Protein AF-A0A4D6M9R8-F1 (afdb_monomer_lite)

pLDDT: mean 77.98, std 18.47, range [26.81, 93.19]

Organism: Vigna unguiculata (NCBI:txid3917)

Structure (mmCIF, N/CA/C/O backbone):
data_AF-A0A4D6M9R8-F1
#
_entry.id   AF-A0A4D6M9R8-F1
#
loop_
_atom_site.group_PDB
_atom_site.id
_atom_site.type_symbol
_atom_site.label_atom_id
_atom_site.label_alt_id
_atom_site.label_comp_id
_atom_site.label_asym_id
_atom_site.label_entity_id
_atom_site.label_seq_id
_atom_site.pdbx_PDB_ins_code
_atom_site.Cartn_x
_atom_site.Cartn_y
_atom_site.Cartn_z
_atom_site.occupancy
_atom_site.B_iso_or_equiv
_atom_site.auth_seq_id
_atom_site.auth_comp_id
_atom_site.auth_asym_id
_atom_site.auth_atom_id
_atom_site.pdbx_PDB_model_num
ATOM 1 N N . MET A 1 1 ? -18.262 -14.317 -11.675 1.00 34.44 1 MET A N 1
ATOM 2 C CA . MET A 1 1 ? -17.503 -13.469 -10.729 1.00 34.44 1 MET A CA 1
ATOM 3 C C . MET A 1 1 ? -18.133 -13.640 -9.349 1.00 34.44 1 MET A C 1
ATOM 5 O O . MET A 1 1 ? -19.244 -13.172 -9.153 1.00 34.44 1 MET A O 1
ATOM 9 N N . LYS A 1 2 ? -17.522 -14.414 -8.438 1.00 26.81 2 LYS A N 1
ATOM 10 C CA . LYS A 1 2 ? -18.057 -14.584 -7.073 1.00 26.81 2 LYS A CA 1
ATOM 11 C C . LYS A 1 2 ? -17.724 -13.325 -6.273 1.00 26.81 2 LYS A C 1
ATOM 13 O O . LYS A 1 2 ? -16.553 -13.058 -6.015 1.00 26.81 2 LYS A O 1
ATOM 18 N N . ILE A 1 3 ? -18.749 -12.543 -5.950 1.00 34.44 3 ILE A N 1
ATOM 19 C CA . ILE A 1 3 ? -18.647 -11.408 -5.034 1.00 34.44 3 ILE A CA 1
ATOM 20 C C . ILE A 1 3 ? -18.295 -12.001 -3.670 1.00 34.44 3 ILE A C 1
ATOM 22 O O . ILE A 1 3 ? -19.021 -12.845 -3.151 1.00 34.44 3 ILE A O 1
ATOM 26 N N . ILE A 1 4 ? -17.132 -11.633 -3.140 1.00 38.06 4 ILE A N 1
ATOM 27 C CA . ILE A 1 4 ? -16.752 -12.004 -1.779 1.00 38.06 4 ILE A CA 1
ATOM 28 C C . ILE A 1 4 ? -17.717 -11.245 -0.866 1.00 38.06 4 ILE A C 1
ATOM 30 O O . ILE A 1 4 ? -17.802 -10.022 -1.016 1.00 38.06 4 ILE A O 1
ATOM 34 N N . PRO A 1 5 ? -18.463 -11.925 0.021 1.00 30.31 5 PRO A N 1
ATOM 35 C CA . PRO A 1 5 ? -19.344 -11.236 0.946 1.00 30.31 5 PRO A CA 1
ATOM 36 C C . PRO A 1 5 ? -18.496 -10.267 1.766 1.00 30.31 5 PRO A C 1
ATOM 38 O O . PRO A 1 5 ? -17.413 -10.622 2.238 1.00 30.31 5 PRO A O 1
ATOM 41 N N . VAL A 1 6 ? -18.963 -9.025 1.873 1.00 43.94 6 VAL A N 1
ATOM 42 C CA . VAL A 1 6 ? -18.417 -8.076 2.838 1.00 43.94 6 VAL A CA 1
ATOM 43 C C . VAL A 1 6 ? -18.582 -8.753 4.192 1.00 43.94 6 VAL A C 1
ATOM 45 O O . VAL A 1 6 ? -19.702 -8.954 4.646 1.00 43.94 6 VAL A O 1
ATOM 48 N N . ILE A 1 7 ? -17.471 -9.200 4.775 1.00 41.97 7 ILE A N 1
ATOM 49 C CA . ILE A 1 7 ? -17.455 -9.671 6.154 1.00 41.97 7 ILE A CA 1
ATOM 50 C C . ILE A 1 7 ? -17.789 -8.427 6.963 1.00 41.97 7 ILE A C 1
ATOM 52 O O . ILE A 1 7 ? -16.971 -7.503 7.032 1.00 41.97 7 ILE A O 1
ATOM 56 N N . GLU A 1 8 ? -19.019 -8.365 7.467 1.00 41.12 8 GLU A N 1
ATOM 57 C CA . GLU A 1 8 ? -19.396 -7.366 8.454 1.00 41.12 8 GLU A CA 1
ATOM 58 C C . GLU A 1 8 ? -18.357 -7.453 9.574 1.00 41.12 8 GLU A C 1
ATOM 60 O O . GLU A 1 8 ? -18.083 -8.556 10.060 1.00 41.12 8 GLU A O 1
ATOM 65 N N . PRO A 1 9 ? -17.674 -6.346 9.913 1.00 47.50 9 PRO A N 1
ATOM 66 C CA . PRO A 1 9 ? -16.745 -6.373 11.026 1.00 47.50 9 PRO A CA 1
ATOM 67 C C . PRO A 1 9 ? -17.519 -6.871 12.248 1.00 47.50 9 PRO A C 1
ATOM 69 O O . PRO A 1 9 ? -18.604 -6.356 12.516 1.00 47.50 9 PRO A O 1
ATOM 72 N N . GLU A 1 10 ? -16.984 -7.882 12.948 1.00 47.97 10 GLU A 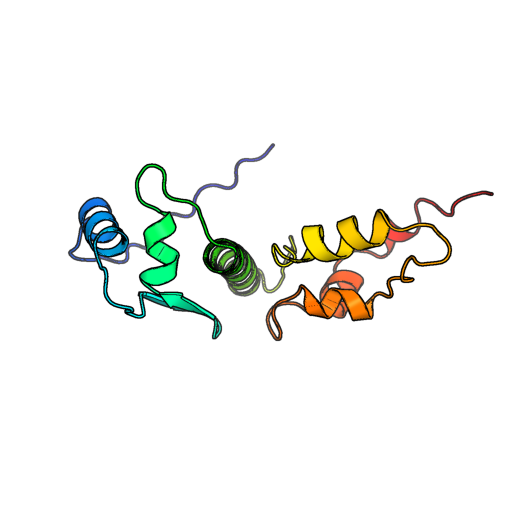N 1
ATOM 73 C CA . GLU A 1 10 ? -17.475 -8.284 14.272 1.00 47.97 10 GLU A CA 1
ATOM 74 C C . GLU A 1 10 ? -17.798 -7.012 15.040 1.00 47.97 10 GLU A C 1
ATOM 76 O O . GLU A 1 10 ? -16.919 -6.156 15.124 1.00 47.97 10 GLU A O 1
ATOM 81 N N . ASN A 1 11 ? -19.054 -6.867 15.480 1.00 42.12 11 ASN A N 1
ATOM 82 C CA . ASN A 1 11 ? -19.636 -5.651 16.043 1.00 42.12 11 ASN A CA 1
ATOM 83 C C . ASN A 1 11 ? -18.674 -4.941 17.009 1.00 42.12 11 ASN A C 1
ATOM 85 O O . ASN A 1 11 ? -18.744 -5.106 18.2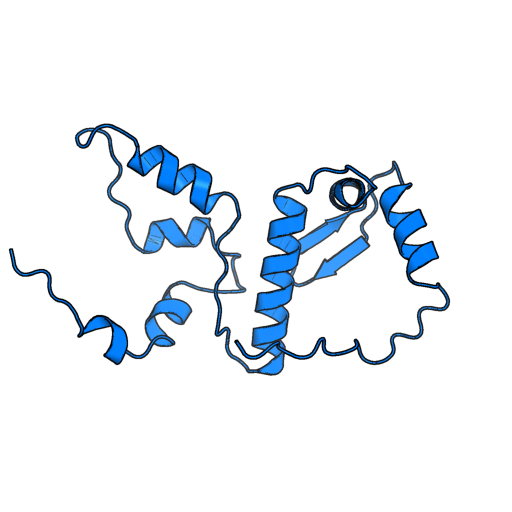26 1.00 42.12 11 ASN A O 1
ATOM 89 N N . CYS A 1 12 ? -17.784 -4.107 16.474 1.00 43.19 12 CYS A N 1
ATOM 90 C CA . CYS A 1 12 ? -17.120 -3.081 17.237 1.00 43.19 12 CYS A CA 1
ATOM 91 C C . CYS A 1 12 ? -18.244 -2.098 17.514 1.00 43.19 12 CYS A C 1
ATOM 93 O O . CYS A 1 12 ? -18.599 -1.309 16.639 1.00 43.19 12 CYS A O 1
ATOM 95 N N . SER A 1 13 ? -18.850 -2.216 18.695 1.00 47.12 13 SER A N 1
ATOM 96 C CA . SER A 1 13 ? -19.770 -1.229 19.248 1.00 47.12 13 SER A CA 1
ATOM 97 C C . SER A 1 13 ? -18.996 0.071 19.460 1.00 47.12 13 SER A C 1
ATOM 99 O O . SER A 1 13 ? -18.642 0.439 20.576 1.00 47.12 13 SER A O 1
ATOM 101 N N . LEU A 1 14 ? -18.656 0.741 18.363 1.00 55.41 14 LEU A N 1
ATOM 102 C CA . LEU A 1 14 ? -18.316 2.141 18.380 1.00 55.41 14 LEU A CA 1
ATOM 103 C C . LEU A 1 14 ? -19.615 2.839 18.755 1.00 55.41 14 LEU A C 1
ATOM 105 O O . LEU A 1 14 ? -20.588 2.781 18.007 1.00 55.41 14 LEU A O 1
ATOM 109 N N . ASP A 1 15 ? -19.617 3.516 19.896 1.00 63.75 15 ASP A N 1
ATOM 110 C CA . ASP A 1 15 ? -20.698 4.400 20.359 1.00 63.75 15 ASP A CA 1
ATOM 111 C C . ASP A 1 15 ? -20.862 5.649 19.452 1.00 63.75 15 ASP A C 1
ATOM 113 O O . ASP A 1 15 ? -21.359 6.699 19.840 1.00 63.75 15 ASP A O 1
ATOM 117 N N . VAL A 1 16 ? -20.363 5.559 18.216 1.00 64.81 16 VAL A N 1
ATOM 118 C CA . VAL A 1 16 ? -20.249 6.613 17.220 1.00 64.81 16 VAL A CA 1
ATOM 119 C C . VAL A 1 16 ? -20.703 6.022 15.893 1.00 64.81 16 VAL A C 1
ATOM 121 O O . VAL A 1 16 ? -20.085 5.101 15.357 1.00 64.81 16 VAL A O 1
ATOM 124 N N . GLY A 1 17 ? -21.785 6.564 15.337 1.00 83.69 17 GLY A N 1
ATOM 125 C CA . GLY A 1 17 ? -22.290 6.131 14.036 1.00 83.69 17 GLY A CA 1
ATOM 126 C C . GLY A 1 17 ? -21.268 6.366 12.916 1.00 83.69 17 GLY A C 1
ATOM 127 O O . GLY A 1 17 ? -20.559 7.375 12.908 1.00 83.69 17 GLY A O 1
ATOM 128 N N . PHE A 1 18 ? -21.230 5.475 11.919 1.00 82.50 18 PHE A N 1
ATOM 129 C CA . PHE A 1 18 ? -20.284 5.556 10.793 1.00 82.50 18 PHE A CA 1
ATOM 130 C C . PHE A 1 18 ? -20.298 6.910 10.070 1.00 82.50 18 PHE A C 1
ATOM 132 O O . PHE A 1 18 ? -19.245 7.406 9.674 1.00 82.50 18 PHE A O 1
ATOM 139 N N . THR A 1 19 ? -21.468 7.539 9.930 1.00 84.38 19 THR A N 1
ATOM 140 C CA . THR A 1 19 ? -21.604 8.871 9.321 1.00 84.38 19 THR A CA 1
ATOM 141 C C . THR A 1 19 ? -20.895 9.948 10.136 1.00 84.38 19 THR A C 1
ATOM 143 O O . THR A 1 19 ? -20.210 10.795 9.568 1.00 84.38 19 THR A O 1
ATOM 146 N N . GLN A 1 20 ? -21.030 9.905 11.462 1.00 84.31 20 GLN A N 1
ATOM 147 C CA . GLN A 1 20 ? -20.391 10.860 12.363 1.00 84.31 20 GLN A CA 1
ATOM 148 C C . GLN A 1 20 ? -18.874 10.654 12.370 1.00 84.31 20 GLN A C 1
ATOM 150 O O . GLN A 1 20 ? -18.122 11.618 12.257 1.00 84.31 20 GLN A O 1
ATOM 155 N N . LEU A 1 21 ? -18.424 9.396 12.393 1.00 83.62 21 LEU A N 1
ATOM 156 C CA . LEU A 1 21 ? -17.009 9.057 12.266 1.00 83.62 21 LEU A CA 1
ATOM 157 C C . LEU A 1 21 ? -16.428 9.563 10.938 1.00 83.62 21 LEU A C 1
ATOM 159 O O . LEU A 1 21 ? -15.379 10.200 10.927 1.00 83.62 21 LEU A O 1
ATOM 163 N N . TYR A 1 22 ? -17.126 9.335 9.824 1.00 86.81 22 TYR A N 1
ATOM 164 C CA . TYR A 1 22 ? -16.725 9.849 8.516 1.00 86.81 22 TYR A CA 1
ATOM 165 C C . TYR A 1 22 ? -16.622 11.377 8.517 1.00 86.81 22 TYR A C 1
ATOM 167 O O . TYR A 1 22 ? -15.612 11.910 8.066 1.00 86.81 22 TYR A O 1
ATOM 175 N N . GLN A 1 23 ? -17.624 12.079 9.057 1.00 86.38 23 GLN A N 1
ATOM 176 C CA . GLN A 1 23 ? -17.611 13.539 9.153 1.00 86.38 23 GLN A CA 1
ATOM 177 C C . GLN A 1 23 ? -16.399 14.037 9.944 1.00 86.38 23 GLN A C 1
ATOM 179 O O . GLN A 1 23 ? -15.708 14.932 9.465 1.00 86.38 23 GLN A O 1
ATOM 184 N N . ILE A 1 24 ? -16.089 13.427 11.092 1.00 83.75 24 ILE A N 1
ATOM 185 C CA . ILE A 1 24 ? -14.909 13.774 11.898 1.00 83.75 24 ILE A CA 1
ATOM 186 C C . ILE A 1 24 ? -13.630 13.571 11.076 1.00 83.75 24 ILE A C 1
ATOM 188 O O . ILE A 1 24 ? -12.807 14.476 10.972 1.00 83.75 24 ILE A O 1
ATOM 192 N N . LEU A 1 25 ? -13.494 12.416 10.420 1.00 86.25 25 LEU A N 1
ATOM 193 C CA . LEU A 1 25 ? -12.297 12.059 9.655 1.00 86.25 25 LEU A CA 1
ATOM 194 C C . LEU A 1 25 ? -12.009 12.994 8.477 1.00 86.25 25 LEU A C 1
ATOM 196 O O . LEU A 1 25 ? -10.843 13.214 8.162 1.00 86.25 25 LEU A O 1
ATOM 200 N N . VAL A 1 26 ? -13.046 13.506 7.807 1.00 86.44 26 VAL A N 1
ATOM 201 C CA . VAL A 1 26 ? -12.885 14.366 6.619 1.00 86.44 26 VAL A CA 1
ATOM 202 C C . VAL A 1 26 ? -12.877 15.864 6.920 1.00 86.44 26 VAL A C 1
ATOM 204 O O . VAL A 1 26 ? -12.549 16.645 6.026 1.00 86.44 26 VAL A O 1
ATOM 207 N N . SER A 1 27 ? -13.286 16.269 8.125 1.00 84.25 27 SER A N 1
ATOM 208 C CA . SER A 1 27 ? -13.325 17.677 8.553 1.00 84.25 27 SER A CA 1
ATOM 209 C C . SER A 1 27 ? -12.132 18.084 9.417 1.00 84.25 27 SER A C 1
ATOM 211 O O . SER A 1 27 ? -11.872 19.277 9.560 1.00 84.25 27 SER A O 1
ATOM 213 N N . GLU A 1 28 ? -11.403 17.113 9.968 1.00 81.94 28 GLU A N 1
ATOM 214 C CA . GLU A 1 28 ? -10.212 17.361 10.771 1.00 81.94 28 GLU A CA 1
ATOM 215 C C . GLU A 1 28 ? -9.064 17.917 9.914 1.00 81.94 28 GLU A C 1
ATOM 217 O O . GLU A 1 28 ? -8.637 17.297 8.939 1.00 81.94 28 GLU A O 1
ATOM 222 N N . ASN A 1 29 ? -8.553 19.086 10.302 1.00 76.38 29 ASN A N 1
ATOM 223 C CA . ASN A 1 29 ? -7.461 19.766 9.603 1.00 76.38 29 ASN A CA 1
ATOM 224 C C . ASN A 1 29 ? -6.099 19.499 10.252 1.00 76.38 29 ASN A C 1
ATOM 226 O O . ASN A 1 29 ? -5.070 19.635 9.585 1.00 76.38 29 ASN A O 1
ATOM 230 N N . ASP A 1 30 ? -6.079 19.087 11.521 1.00 85.00 30 ASP A N 1
ATOM 231 C CA . ASP A 1 30 ? -4.843 18.740 12.208 1.00 85.00 30 ASP A CA 1
ATOM 232 C C . ASP A 1 30 ? -4.428 17.304 11.894 1.00 85.00 30 ASP A C 1
ATOM 234 O O . ASP A 1 30 ? -5.254 16.393 11.799 1.00 85.00 30 ASP A O 1
ATOM 238 N N . ARG A 1 31 ? -3.117 17.062 11.780 1.00 87.31 31 ARG A N 1
ATOM 239 C CA . ARG A 1 31 ? -2.589 15.702 11.620 1.00 87.31 31 ARG A CA 1
ATOM 240 C C . ARG A 1 31 ? -2.819 14.909 12.908 1.00 87.31 31 ARG A C 1
ATOM 242 O O . ARG A 1 31 ? -2.117 15.106 13.896 1.00 87.31 31 ARG A O 1
ATOM 249 N N . LYS A 1 32 ? -3.733 13.942 12.856 1.00 90.06 32 LYS A N 1
ATOM 250 C CA . LYS A 1 32 ? -4.004 12.978 13.927 1.00 90.06 32 LYS A CA 1
ATOM 251 C C . LYS A 1 32 ? -3.921 11.561 13.378 1.00 90.06 32 LYS A C 1
ATOM 253 O O . LYS A 1 32 ? -4.360 11.298 12.259 1.00 90.06 32 LYS A O 1
ATOM 258 N N . VAL A 1 33 ? -3.337 10.652 14.154 1.00 90.31 33 VAL A N 1
ATOM 259 C CA . VAL A 1 33 ? -3.311 9.224 13.814 1.00 90.31 33 VAL A CA 1
ATOM 260 C C . VAL A 1 33 ? -4.726 8.676 13.952 1.00 90.31 33 VAL A C 1
ATOM 262 O O . VAL A 1 33 ? -5.340 8.814 15.004 1.00 90.31 33 VAL A O 1
ATOM 265 N N . VAL A 1 34 ? -5.239 8.074 12.882 1.00 89.06 34 VAL A N 1
ATOM 266 C CA . VAL A 1 34 ? -6.562 7.439 12.860 1.00 89.06 34 VAL A CA 1
ATOM 267 C C . VAL A 1 34 ? -6.423 5.964 13.196 1.00 89.06 34 VAL A C 1
ATOM 269 O O . VAL A 1 34 ? -7.180 5.429 13.999 1.00 89.06 34 VAL A O 1
ATOM 272 N N . VAL A 1 35 ? -5.452 5.301 12.571 1.00 90.19 35 VAL A N 1
ATOM 273 C CA . VAL A 1 35 ? -5.211 3.875 12.763 1.00 90.19 35 VAL A CA 1
ATOM 274 C C . VAL A 1 35 ? -3.762 3.527 12.433 1.00 90.19 35 VAL A C 1
ATOM 276 O O . VAL A 1 35 ? -3.167 4.100 11.520 1.00 90.19 35 VAL A O 1
ATOM 279 N N . ASP A 1 36 ? -3.217 2.565 13.172 1.00 91.62 36 ASP A N 1
ATOM 280 C CA . ASP A 1 36 ? -1.947 1.900 12.887 1.00 91.62 36 ASP A CA 1
ATOM 281 C C . ASP A 1 36 ? -2.214 0.398 12.747 1.00 91.62 36 ASP A C 1
ATOM 283 O O . ASP A 1 36 ? -2.679 -0.259 13.682 1.00 91.62 36 ASP A O 1
ATOM 287 N N . ILE A 1 37 ? -1.980 -0.138 11.550 1.00 88.94 37 ILE A N 1
ATOM 288 C CA . ILE A 1 37 ? -2.063 -1.572 11.272 1.00 88.94 37 ILE A CA 1
ATOM 289 C C . ILE A 1 37 ? -0.758 -1.985 10.612 1.00 88.94 37 ILE A C 1
ATOM 291 O O . ILE A 1 37 ? -0.385 -1.445 9.572 1.00 88.94 37 ILE A O 1
ATOM 295 N N . ASN A 1 38 ? -0.104 -3.004 11.175 1.00 86.06 38 ASN A N 1
ATOM 296 C CA . ASN A 1 38 ? 1.116 -3.584 10.614 1.00 86.06 38 ASN A CA 1
ATOM 297 C C . ASN A 1 38 ? 2.209 -2.525 10.349 1.00 86.06 38 ASN A C 1
ATOM 299 O O . ASN A 1 38 ? 2.824 -2.511 9.282 1.00 86.06 38 ASN A O 1
ATOM 303 N N . HIS A 1 39 ? 2.415 -1.617 11.310 1.00 86.44 39 HIS A N 1
ATOM 304 C CA . HIS A 1 39 ? 3.370 -0.504 11.233 1.00 86.44 39 HIS A CA 1
ATOM 305 C C . HIS A 1 39 ? 3.098 0.491 10.098 1.00 86.44 39 HIS A C 1
ATOM 307 O O . HIS A 1 39 ? 3.979 1.268 9.720 1.00 86.44 39 HIS A O 1
ATOM 313 N N . GLN A 1 40 ? 1.893 0.470 9.531 1.00 89.12 40 GLN A N 1
ATOM 314 C CA . GLN A 1 40 ? 1.449 1.456 8.570 1.00 89.12 40 GLN A CA 1
ATOM 315 C C . GLN A 1 40 ? 0.388 2.334 9.214 1.00 89.12 40 GLN A C 1
ATOM 317 O O . GLN A 1 40 ? -0.662 1.864 9.647 1.00 89.12 40 GLN A O 1
ATOM 322 N N . ILE A 1 41 ? 0.672 3.629 9.235 1.00 90.94 41 ILE A N 1
ATOM 323 C CA . ILE A 1 41 ? -0.193 4.632 9.836 1.00 90.94 41 ILE A CA 1
ATOM 324 C C . ILE A 1 41 ? -1.079 5.238 8.752 1.00 90.94 41 ILE A C 1
ATOM 326 O O . ILE A 1 41 ? -0.592 5.655 7.700 1.00 90.94 41 ILE A O 1
ATOM 330 N N . LEU A 1 42 ? -2.374 5.321 9.040 1.00 91.88 42 LEU A N 1
ATOM 331 C CA . LEU A 1 42 ? -3.307 6.198 8.349 1.00 91.88 42 LEU A CA 1
ATOM 332 C C . LEU A 1 42 ? -3.628 7.363 9.286 1.00 91.88 42 LEU A C 1
ATOM 334 O O . LEU A 1 42 ? -4.041 7.161 10.431 1.00 91.88 42 LEU A O 1
ATOM 338 N N . SER A 1 43 ? -3.427 8.584 8.809 1.00 92.06 43 SER A N 1
ATOM 339 C CA . SER A 1 43 ? -3.749 9.806 9.534 1.00 92.06 43 SER A CA 1
ATOM 340 C C . SER A 1 43 ? -4.892 10.557 8.859 1.00 92.06 43 SER A C 1
ATOM 342 O O . SER A 1 43 ? -5.293 10.269 7.729 1.00 92.06 43 SER A O 1
ATOM 344 N N . THR A 1 44 ? -5.404 11.566 9.550 1.00 90.62 44 THR A N 1
ATOM 345 C CA . THR A 1 44 ? -6.421 12.486 9.026 1.00 90.62 44 THR A CA 1
ATOM 346 C C . THR A 1 44 ? -5.982 13.166 7.728 1.00 90.62 44 THR A C 1
ATOM 348 O O . THR A 1 44 ? -6.815 13.402 6.859 1.00 90.62 44 THR A O 1
ATOM 351 N N . ILE A 1 45 ? -4.673 13.362 7.516 1.00 90.00 45 ILE A N 1
ATOM 352 C CA . ILE A 1 45 ? -4.118 13.922 6.273 1.00 90.00 45 ILE A CA 1
ATOM 353 C C . ILE A 1 45 ? -4.455 13.051 5.060 1.00 90.00 45 ILE A C 1
ATOM 355 O O . ILE A 1 45 ? -4.860 13.567 4.017 1.00 90.00 45 ILE A O 1
ATOM 359 N N . GLU A 1 46 ? -4.305 11.731 5.180 1.00 91.31 46 GLU A N 1
ATOM 360 C CA . GLU A 1 46 ? -4.692 10.807 4.117 1.00 91.31 46 GLU A CA 1
ATOM 361 C C . GLU A 1 46 ? -6.222 10.713 3.999 1.00 91.31 46 GLU A C 1
ATOM 363 O O . GLU A 1 46 ? -6.750 10.626 2.886 1.00 91.31 46 GLU A O 1
ATOM 368 N N . CYS A 1 47 ? -6.939 10.799 5.126 1.00 90.19 47 CYS A N 1
ATOM 369 C CA . CYS A 1 47 ? -8.401 10.736 5.169 1.00 90.19 47 CYS A CA 1
ATOM 370 C C . CYS A 1 47 ? -9.104 11.947 4.542 1.00 90.19 47 CYS A C 1
ATOM 372 O O . CYS A 1 47 ? -10.216 11.797 4.035 1.00 90.19 47 CYS A O 1
ATOM 374 N N . CYS A 1 48 ? -8.460 13.116 4.477 1.00 87.19 48 CYS A N 1
ATOM 375 C CA . CYS A 1 48 ? -8.981 14.288 3.765 1.00 87.19 48 CYS A CA 1
ATOM 376 C C . CYS A 1 48 ? -9.351 13.979 2.303 1.00 87.19 48 CYS A C 1
ATOM 378 O O . CYS A 1 48 ? -10.244 14.612 1.735 1.00 87.19 48 CYS A O 1
ATOM 380 N N . GLY A 1 49 ? -8.697 12.990 1.684 1.00 89.94 49 GLY A N 1
ATOM 381 C CA . GLY A 1 49 ? -9.020 12.519 0.338 1.00 89.94 49 GLY A CA 1
ATOM 382 C C . GLY A 1 49 ? -10.389 11.838 0.213 1.00 89.94 49 GLY A C 1
ATOM 383 O O . GLY A 1 49 ? -10.911 11.774 -0.897 1.00 89.94 49 GLY A O 1
ATOM 384 N N . PHE A 1 50 ? -10.987 11.368 1.314 1.00 90.06 50 PHE A N 1
ATOM 385 C CA . PHE A 1 50 ? -12.291 10.691 1.324 1.00 90.06 50 PHE A CA 1
ATOM 386 C C . PHE A 1 50 ? -13.485 11.642 1.237 1.00 90.06 50 PHE A C 1
ATOM 388 O O . PHE A 1 50 ? -14.596 11.185 0.979 1.00 90.06 50 PHE A O 1
ATOM 395 N N . ARG A 1 51 ? -13.277 12.951 1.432 1.00 90.06 51 ARG A N 1
ATOM 396 C CA . ARG A 1 51 ? -14.344 13.951 1.308 1.00 90.06 51 ARG A CA 1
ATOM 397 C C . ARG A 1 51 ? -14.981 13.916 -0.082 1.00 90.06 51 ARG A C 1
ATOM 399 O O . ARG A 1 51 ? -14.373 13.479 -1.059 1.00 90.06 51 ARG A O 1
ATOM 406 N N . HIS A 1 52 ? -16.178 14.479 -0.211 1.00 88.19 52 HIS A N 1
ATOM 407 C CA . HIS A 1 52 ? -16.818 14.630 -1.516 1.00 88.19 52 HIS A CA 1
ATOM 408 C C . HIS A 1 52 ? -15.896 15.379 -2.501 1.00 88.19 52 HIS A C 1
ATOM 410 O O . HIS A 1 52 ? -15.411 16.470 -2.198 1.00 88.19 52 HIS A O 1
ATOM 416 N N . ARG A 1 53 ? -15.644 14.782 -3.677 1.00 89.50 53 ARG A N 1
ATOM 417 C CA . ARG A 1 53 ? -14.675 15.254 -4.698 1.00 89.50 53 ARG A CA 1
ATOM 418 C C . ARG A 1 53 ? -13.215 15.325 -4.223 1.00 89.50 53 ARG A C 1
ATOM 420 O O . ARG A 1 53 ? -12.382 15.954 -4.878 1.00 89.50 53 ARG A O 1
ATOM 427 N N . GLY A 1 54 ? -12.892 14.691 -3.100 1.00 89.12 54 GLY A N 1
ATOM 428 C CA . GLY A 1 54 ? -11.524 14.481 -2.658 1.00 89.12 54 GLY A CA 1
ATOM 429 C C . GLY A 1 54 ? -10.760 13.568 -3.616 1.00 89.12 54 GLY A C 1
ATOM 430 O O . GLY A 1 54 ? -11.339 12.788 -4.373 1.00 89.12 54 GLY A O 1
ATOM 431 N N . LYS A 1 55 ? -9.434 13.705 -3.613 1.00 91.56 55 LYS A N 1
ATOM 432 C CA . LYS A 1 55 ? -8.533 12.821 -4.353 1.00 91.56 55 LYS A CA 1
ATOM 433 C C . LYS A 1 55 ? -7.825 11.929 -3.350 1.00 91.56 55 LYS A C 1
ATOM 435 O O . LYS A 1 55 ? -7.214 12.435 -2.411 1.00 91.56 55 LYS A O 1
ATOM 440 N N . LEU A 1 56 ? -7.888 10.621 -3.570 1.00 91.44 56 LEU A N 1
ATOM 441 C CA . LEU A 1 56 ? -7.140 9.668 -2.763 1.00 91.44 56 LEU A CA 1
ATOM 442 C C . LEU A 1 56 ? -5.651 9.807 -3.057 1.00 91.44 56 LEU A C 1
ATOM 444 O O . LEU A 1 56 ? -5.234 9.805 -4.215 1.00 91.44 56 LEU A O 1
ATOM 448 N N . CYS A 1 57 ? -4.852 9.925 -2.003 1.00 90.56 57 CYS A N 1
ATOM 449 C CA . CYS A 1 57 ? -3.406 9.904 -2.130 1.00 90.56 57 CYS A CA 1
ATOM 450 C C . CYS A 1 57 ? -2.897 8.458 -2.226 1.00 90.56 57 CYS A C 1
ATOM 452 O O . CYS A 1 57 ? -3.544 7.507 -1.776 1.00 90.56 57 CYS A O 1
ATOM 454 N N . ASN A 1 58 ? -1.688 8.295 -2.766 1.00 91.25 58 ASN A N 1
ATOM 455 C CA . ASN A 1 58 ? -1.059 6.980 -2.898 1.00 91.25 58 ASN A CA 1
ATOM 456 C C . ASN A 1 58 ? -0.907 6.265 -1.546 1.00 91.25 58 ASN A C 1
ATOM 458 O O . ASN A 1 58 ? -1.014 5.044 -1.501 1.00 91.25 58 ASN A O 1
ATOM 462 N N . MET A 1 59 ? -0.709 7.009 -0.450 1.00 90.31 59 MET A N 1
ATOM 463 C CA . MET A 1 59 ? -0.569 6.435 0.893 1.00 90.31 59 MET A CA 1
ATOM 464 C C . MET A 1 59 ? -1.874 5.811 1.396 1.00 90.31 59 MET A C 1
ATOM 466 O O . MET A 1 59 ? -1.837 4.710 1.940 1.00 90.31 59 MET A O 1
ATOM 470 N N . ALA A 1 60 ? -3.024 6.448 1.145 1.00 91.94 60 ALA A N 1
ATOM 471 C CA . ALA A 1 60 ? -4.334 5.899 1.502 1.00 91.94 60 ALA A CA 1
ATOM 472 C C . ALA A 1 60 ? -4.631 4.603 0.728 1.00 91.94 60 ALA A C 1
ATOM 474 O O . ALA A 1 60 ? -5.089 3.615 1.301 1.00 91.94 60 ALA A O 1
ATOM 475 N N . ILE A 1 61 ? -4.314 4.589 -0.572 1.00 92.88 61 ILE A N 1
ATOM 476 C CA . ILE A 1 61 ? -4.485 3.407 -1.429 1.00 92.88 61 ILE A CA 1
ATOM 477 C C . ILE A 1 61 ? -3.557 2.280 -0.961 1.00 92.88 61 ILE A C 1
ATOM 479 O O . ILE A 1 61 ? -4.012 1.157 -0.749 1.00 92.88 61 ILE A O 1
ATOM 483 N N . LEU A 1 62 ? -2.273 2.583 -0.740 1.00 92.06 62 LEU A N 1
ATOM 484 C CA . LEU A 1 62 ? -1.293 1.617 -0.246 1.00 92.06 62 LEU A CA 1
ATOM 485 C C . LEU A 1 62 ? -1.730 1.019 1.099 1.00 92.06 62 LEU A C 1
ATOM 487 O O . LEU A 1 62 ? -1.647 -0.193 1.280 1.00 92.06 62 LEU A O 1
ATOM 491 N N . PHE A 1 63 ? -2.231 1.848 2.019 1.00 93.00 63 PHE A N 1
ATOM 492 C CA . PHE A 1 63 ? -2.744 1.406 3.317 1.00 93.00 63 PHE A CA 1
ATOM 493 C C . PHE A 1 63 ? -3.909 0.423 3.182 1.00 93.00 63 PHE A C 1
ATOM 495 O O . PHE A 1 63 ? -3.899 -0.637 3.814 1.00 93.00 63 PHE A O 1
ATOM 502 N N . ALA A 1 64 ? -4.885 0.721 2.322 1.00 92.25 64 ALA A N 1
ATOM 503 C CA . ALA A 1 64 ? -6.013 -0.172 2.076 1.00 92.25 64 ALA A CA 1
ATOM 504 C C . ALA A 1 64 ? -5.556 -1.526 1.501 1.00 92.25 64 ALA A C 1
ATOM 506 O O . ALA A 1 64 ? -5.976 -2.583 1.981 1.00 92.25 64 ALA A O 1
ATOM 507 N N . CYS A 1 65 ? -4.653 -1.508 0.516 1.00 93.12 65 CYS A N 1
ATOM 508 C CA . CYS A 1 65 ? -4.111 -2.716 -0.108 1.00 93.12 65 CYS A CA 1
ATOM 509 C C . CYS A 1 65 ? -3.315 -3.580 0.881 1.00 93.12 65 CYS A C 1
ATOM 511 O O . CYS A 1 65 ? -3.516 -4.794 0.946 1.00 93.12 65 CYS A O 1
ATOM 513 N N . ASN A 1 66 ? -2.454 -2.962 1.691 1.00 93.19 66 ASN A N 1
ATOM 514 C CA . ASN A 1 66 ? -1.677 -3.662 2.710 1.00 93.19 66 ASN A CA 1
ATOM 515 C C . ASN A 1 66 ? -2.565 -4.230 3.815 1.00 93.19 66 ASN A C 1
ATOM 517 O O . ASN A 1 66 ? -2.404 -5.389 4.185 1.00 93.19 66 ASN A O 1
ATOM 521 N N . THR A 1 67 ? -3.548 -3.464 4.293 1.00 93.19 67 THR A N 1
ATOM 522 C CA . THR A 1 67 ? -4.512 -3.938 5.298 1.00 93.19 67 THR A CA 1
ATOM 523 C C . THR A 1 67 ? -5.290 -5.146 4.783 1.00 93.19 67 THR A C 1
ATOM 525 O O . THR A 1 67 ? -5.500 -6.117 5.510 1.00 93.19 67 THR A O 1
ATOM 528 N N . PHE A 1 68 ? -5.683 -5.130 3.510 1.00 92.44 68 PHE A N 1
ATOM 529 C CA . PHE A 1 68 ? -6.346 -6.255 2.861 1.00 92.44 68 PHE A CA 1
ATOM 530 C C . PHE A 1 68 ? -5.459 -7.510 2.790 1.00 92.44 68 PHE A C 1
ATOM 532 O O . PHE A 1 68 ? -5.917 -8.599 3.139 1.00 92.44 68 PHE A O 1
ATOM 539 N N . MET A 1 69 ? -4.193 -7.373 2.382 1.00 92.06 69 MET A N 1
ATOM 540 C CA . MET A 1 69 ? -3.235 -8.488 2.355 1.00 92.06 69 MET A CA 1
ATOM 541 C C . MET A 1 69 ? -2.924 -9.010 3.767 1.00 92.06 69 MET A C 1
ATOM 543 O O . MET A 1 69 ? -2.916 -10.220 3.984 1.00 92.06 69 MET A O 1
ATOM 547 N N . TYR A 1 70 ? -2.758 -8.115 4.743 1.00 92.38 70 TYR A N 1
ATOM 548 C CA . TYR A 1 70 ? -2.535 -8.456 6.150 1.00 92.38 70 TYR A CA 1
ATOM 549 C C . TYR A 1 70 ? -3.699 -9.258 6.731 1.00 92.38 70 TYR A C 1
ATOM 551 O O . TYR A 1 70 ? -3.493 -10.312 7.329 1.00 92.38 70 TYR A O 1
ATOM 559 N N . ARG A 1 71 ? -4.939 -8.813 6.494 1.00 90.44 71 ARG A N 1
ATOM 560 C CA . ARG A 1 71 ? -6.139 -9.544 6.924 1.00 90.44 71 ARG A CA 1
ATOM 561 C C . ARG A 1 71 ? -6.261 -10.901 6.235 1.00 90.44 71 ARG A C 1
ATOM 563 O O . ARG A 1 71 ? -6.600 -11.872 6.901 1.00 90.44 71 ARG A O 1
ATOM 570 N N . GLN A 1 72 ? -5.951 -10.996 4.938 1.00 89.38 72 GLN A N 1
ATOM 571 C CA . GLN A 1 72 ? -5.919 -12.288 4.242 1.00 89.38 72 GLN A CA 1
ATOM 572 C C . GLN A 1 72 ? -4.934 -13.258 4.886 1.00 89.38 72 GLN A C 1
ATOM 574 O O . GLN A 1 72 ? -5.318 -14.401 5.134 1.00 89.38 72 GLN A O 1
ATOM 579 N N . ARG A 1 73 ? -3.713 -12.793 5.187 1.00 88.50 73 ARG A N 1
ATOM 580 C CA . ARG A 1 73 ? -2.697 -13.604 5.859 1.00 88.50 73 ARG A CA 1
ATOM 581 C C . ARG A 1 73 ? -3.164 -14.042 7.238 1.00 88.50 73 ARG A C 1
ATOM 583 O O . ARG A 1 73 ? -3.114 -15.220 7.539 1.00 88.50 73 ARG A O 1
ATOM 590 N N . LYS A 1 74 ? -3.692 -13.120 8.044 1.00 90.44 74 LYS A N 1
ATOM 591 C CA . LYS A 1 74 ? -4.189 -13.439 9.389 1.00 90.44 74 LYS A CA 1
ATOM 592 C C . LYS A 1 74 ? -5.321 -14.478 9.373 1.00 90.44 74 LYS A C 1
ATOM 594 O O . LYS A 1 74 ? -5.412 -15.274 10.296 1.00 90.44 74 LYS A O 1
ATOM 599 N N . LEU A 1 75 ? -6.179 -14.459 8.350 1.00 89.56 75 LEU A N 1
ATOM 600 C CA . LEU A 1 75 ? -7.334 -15.359 8.248 1.00 89.56 75 LEU A CA 1
ATOM 601 C C . LEU A 1 75 ? -7.021 -16.714 7.599 1.00 89.56 75 LEU A C 1
ATOM 603 O O . LEU A 1 75 ? -7.646 -17.703 7.959 1.00 89.56 75 LEU A O 1
ATOM 607 N N . ASN A 1 76 ? -6.120 -16.765 6.615 1.00 85.75 76 ASN A N 1
ATOM 608 C CA . ASN A 1 76 ? -5.887 -17.967 5.798 1.00 85.75 76 ASN A CA 1
ATOM 609 C C . ASN A 1 76 ? -4.459 -18.515 5.902 1.00 85.75 76 ASN A C 1
ATOM 611 O O . ASN A 1 76 ? -4.126 -19.437 5.164 1.00 85.75 76 ASN A O 1
ATOM 615 N N . ASP A 1 77 ? -3.602 -17.880 6.702 1.00 84.69 77 ASP A N 1
ATOM 616 C CA . ASP A 1 77 ? -2.146 -18.083 6.754 1.00 84.69 77 ASP A CA 1
ATOM 617 C C . ASP A 1 77 ? -1.429 -17.919 5.395 1.00 84.69 77 ASP A C 1
ATOM 619 O O . ASP A 1 77 ? -0.263 -18.257 5.212 1.00 84.69 77 ASP A O 1
ATOM 623 N N . LEU A 1 78 ? -2.137 -17.356 4.410 1.00 84.19 78 LEU A N 1
ATOM 624 C CA . LEU A 1 78 ? -1.680 -17.211 3.037 1.00 84.19 78 LEU A CA 1
ATOM 625 C C . LEU A 1 78 ? -2.263 -15.956 2.391 1.00 84.19 78 LEU A C 1
ATOM 627 O O . LEU A 1 78 ? -3.427 -15.599 2.591 1.00 84.19 78 LEU A O 1
ATOM 631 N N . ILE A 1 79 ? -1.463 -15.321 1.537 1.00 86.12 79 ILE A N 1
ATOM 632 C CA . ILE A 1 79 ? -1.884 -14.196 0.703 1.00 86.12 79 ILE A CA 1
ATOM 633 C C . ILE A 1 79 ? -2.108 -14.710 -0.716 1.00 86.12 79 ILE A C 1
ATOM 635 O O . ILE A 1 79 ? -1.165 -15.035 -1.427 1.00 86.12 79 ILE A O 1
ATOM 639 N N . LYS A 1 80 ? -3.373 -14.768 -1.143 1.00 83.62 80 LYS A N 1
ATOM 640 C CA . LYS A 1 80 ? -3.746 -15.275 -2.479 1.00 83.62 80 LYS A CA 1
ATOM 641 C C . LYS A 1 80 ? -3.666 -14.208 -3.566 1.00 83.62 80 LYS A C 1
ATOM 643 O O . LYS A 1 80 ? -3.624 -14.523 -4.749 1.00 83.62 80 LYS A O 1
ATOM 648 N N . ARG A 1 81 ? -3.736 -12.935 -3.173 1.00 86.06 81 ARG A N 1
ATOM 649 C CA . ARG A 1 81 ? -3.704 -11.786 -4.083 1.00 86.06 81 ARG A CA 1
ATOM 650 C C . ARG A 1 81 ? -2.731 -10.755 -3.557 1.00 86.06 81 ARG A C 1
ATOM 652 O O . ARG A 1 81 ? -2.983 -10.153 -2.515 1.00 86.06 81 ARG A O 1
ATOM 659 N N . VAL A 1 82 ? -1.659 -10.563 -4.309 1.00 88.75 82 VAL A N 1
ATOM 660 C CA . VAL A 1 82 ? -0.637 -9.563 -4.031 1.00 88.75 82 VAL A CA 1
ATOM 661 C C . VAL A 1 82 ? -1.000 -8.283 -4.758 1.00 88.75 82 VAL A C 1
ATOM 663 O O . VAL A 1 82 ? -1.363 -8.306 -5.933 1.00 88.75 82 VAL A O 1
ATOM 666 N N . VAL A 1 83 ? -0.887 -7.165 -4.054 1.00 90.25 83 VAL A N 1
ATOM 667 C CA . VAL A 1 83 ? -1.067 -5.841 -4.632 1.00 90.25 83 VAL A CA 1
ATOM 668 C C . VAL A 1 83 ? 0.236 -5.079 -4.470 1.00 90.25 83 VAL A C 1
ATOM 670 O O . VAL A 1 83 ? 0.697 -4.862 -3.352 1.00 90.25 83 VAL A O 1
ATOM 673 N N . PHE A 1 84 ? 0.834 -4.688 -5.591 1.00 90.75 84 PHE A N 1
ATOM 674 C CA . PHE A 1 84 ? 1.998 -3.813 -5.578 1.00 90.75 84 PHE A CA 1
ATOM 675 C C . PHE A 1 84 ? 1.608 -2.387 -5.192 1.00 90.75 84 PHE A C 1
ATOM 677 O O . PHE A 1 84 ? 0.481 -1.941 -5.417 1.00 90.75 84 PHE A O 1
ATOM 684 N N . SER A 1 85 ? 2.578 -1.655 -4.647 1.00 90.44 85 SER A N 1
ATOM 685 C CA . SER A 1 85 ? 2.457 -0.229 -4.369 1.00 90.44 85 SER A CA 1
ATOM 686 C C . SER A 1 85 ? 1.944 0.538 -5.595 1.00 90.44 85 SER A C 1
ATOM 688 O O . SER A 1 85 ? 2.379 0.243 -6.710 1.00 90.44 85 SER A O 1
ATOM 690 N N . PRO A 1 86 ? 1.102 1.576 -5.420 1.00 89.50 86 PRO A N 1
ATOM 691 C CA . PRO A 1 86 ? 0.652 2.436 -6.520 1.00 89.50 86 PRO A CA 1
ATOM 692 C C . PRO A 1 86 ? 1.794 3.031 -7.362 1.00 89.50 86 PRO A C 1
ATOM 694 O O . PRO A 1 86 ? 1.596 3.379 -8.524 1.00 89.50 86 PRO A O 1
ATOM 697 N N . LEU A 1 87 ? 3.004 3.120 -6.796 1.00 89.88 87 LEU A N 1
ATOM 698 C CA . LEU A 1 87 ? 4.198 3.583 -7.502 1.00 89.88 87 LEU A CA 1
ATOM 699 C C . LEU A 1 87 ? 4.729 2.582 -8.538 1.00 89.88 87 LEU A C 1
ATOM 701 O O . LEU A 1 87 ? 5.418 3.005 -9.461 1.00 89.88 87 LEU A O 1
ATOM 705 N N . HIS A 1 88 ? 4.398 1.291 -8.426 1.00 89.31 88 HIS A N 1
ATOM 706 C CA . HIS A 1 88 ? 4.836 0.251 -9.364 1.00 89.31 88 HIS A CA 1
ATOM 707 C C . HIS A 1 88 ? 4.528 0.640 -10.807 1.00 89.31 88 HIS A C 1
ATOM 709 O O . HIS A 1 88 ? 5.412 0.644 -11.657 1.00 89.31 88 HIS A O 1
ATOM 715 N N . THR A 1 89 ? 3.277 1.017 -11.070 1.00 83.88 89 THR A N 1
ATOM 716 C CA . THR A 1 89 ? 2.816 1.373 -12.410 1.00 83.88 89 THR A CA 1
ATOM 717 C C . THR A 1 89 ? 3.603 2.554 -12.958 1.00 83.88 89 THR A C 1
ATOM 719 O O . THR A 1 89 ? 4.069 2.489 -14.087 1.00 83.88 89 THR A O 1
ATOM 722 N N . ILE A 1 90 ? 3.802 3.603 -12.158 1.00 87.81 90 ILE A N 1
ATOM 723 C CA . ILE A 1 90 ? 4.550 4.791 -12.583 1.00 87.81 90 ILE A CA 1
ATOM 724 C C . ILE A 1 90 ? 5.981 4.386 -12.937 1.00 87.81 90 ILE A C 1
ATOM 726 O O . ILE A 1 90 ? 6.411 4.584 -14.064 1.00 87.81 90 ILE A O 1
ATOM 730 N N . VAL A 1 91 ? 6.691 3.718 -12.030 1.00 89.56 91 VAL A N 1
ATOM 731 C CA . VAL A 1 91 ? 8.114 3.422 -12.229 1.00 89.56 91 VAL A CA 1
ATOM 732 C C . VAL A 1 91 ? 8.342 2.401 -13.351 1.00 89.56 91 VAL A C 1
ATOM 734 O O . VAL A 1 91 ? 9.188 2.615 -14.220 1.00 89.56 91 VAL A O 1
ATOM 737 N N . VAL A 1 92 ? 7.598 1.293 -13.362 1.00 87.50 92 VAL A N 1
ATOM 738 C CA . VAL A 1 92 ? 7.816 0.195 -14.318 1.00 87.50 92 VAL A CA 1
ATOM 739 C C . VAL A 1 92 ? 7.313 0.565 -15.711 1.00 87.50 92 VAL A C 1
ATOM 741 O O . VAL A 1 92 ? 7.995 0.292 -16.703 1.00 87.50 92 VAL A O 1
ATOM 744 N N . ILE A 1 93 ? 6.146 1.212 -15.821 1.00 83.06 93 ILE A N 1
ATOM 745 C CA . ILE A 1 93 ? 5.608 1.602 -17.131 1.00 83.06 93 ILE A CA 1
ATOM 746 C C . ILE A 1 93 ? 6.410 2.761 -17.717 1.00 83.06 93 ILE A C 1
ATOM 748 O O . ILE A 1 93 ? 6.731 2.718 -18.905 1.00 83.06 93 ILE A O 1
ATOM 752 N N . GLU A 1 94 ? 6.776 3.778 -16.930 1.00 86.81 94 GLU A N 1
ATOM 753 C CA . GLU A 1 94 ? 7.605 4.874 -17.446 1.00 86.81 94 GLU A CA 1
ATOM 754 C C . GLU A 1 94 ? 8.963 4.374 -17.928 1.00 86.81 94 GLU A C 1
ATOM 756 O O . GLU A 1 94 ? 9.421 4.780 -18.997 1.00 86.81 94 GLU A O 1
ATOM 761 N N . ASP A 1 95 ? 9.586 3.443 -17.202 1.00 87.38 95 ASP A N 1
ATOM 762 C CA . ASP A 1 95 ? 10.835 2.839 -17.651 1.00 87.38 95 ASP A CA 1
ATOM 763 C C . ASP A 1 95 ? 10.649 2.013 -18.932 1.00 87.38 95 ASP A C 1
ATOM 765 O O . ASP A 1 95 ? 11.428 2.138 -19.879 1.00 87.38 95 ASP A O 1
ATOM 769 N N . SER A 1 96 ? 9.547 1.265 -19.031 1.00 83.44 96 SER A N 1
ATOM 770 C CA . SER A 1 96 ? 9.200 0.493 -20.230 1.00 83.44 96 SER A CA 1
ATOM 771 C C . SER A 1 96 ? 8.998 1.370 -21.470 1.00 83.44 96 SER A C 1
ATOM 773 O O . SER A 1 96 ? 9.284 0.936 -22.587 1.00 83.44 96 SER A O 1
ATOM 775 N N . ARG A 1 97 ? 8.558 2.623 -21.301 1.00 86.25 97 ARG A N 1
ATOM 776 C CA . ARG A 1 97 ? 8.384 3.584 -22.404 1.00 86.25 97 ARG A CA 1
ATOM 777 C C . ARG A 1 97 ? 9.701 4.167 -22.923 1.00 86.25 97 ARG A C 1
ATOM 779 O O . ARG A 1 97 ? 9.702 4.769 -23.995 1.00 86.25 97 ARG A O 1
ATOM 786 N N . LYS A 1 98 ? 10.823 3.990 -22.217 1.00 87.56 98 LYS A N 1
ATOM 787 C CA . LYS A 1 98 ? 12.139 4.446 -22.688 1.00 87.56 98 LYS A CA 1
ATOM 788 C C . LYS A 1 98 ? 12.594 3.645 -23.911 1.00 87.56 98 LYS A C 1
ATOM 790 O O . LYS A 1 98 ? 12.229 2.480 -24.096 1.00 87.56 98 LYS A O 1
ATOM 795 N N . ALA A 1 99 ? 13.436 4.275 -24.734 1.00 82.75 99 ALA A N 1
ATOM 796 C CA . ALA A 1 99 ? 14.086 3.622 -25.869 1.00 82.75 99 ALA A CA 1
ATOM 797 C C . ALA A 1 99 ? 14.823 2.353 -25.414 1.00 82.75 99 ALA A C 1
ATOM 799 O O . ALA A 1 99 ? 15.439 2.354 -24.350 1.00 82.75 99 ALA A O 1
ATOM 800 N N . LYS A 1 100 ? 14.807 1.291 -26.233 1.00 80.44 100 LYS A N 1
ATOM 801 C CA . LYS A 1 100 ? 15.330 -0.040 -25.863 1.00 80.44 100 LYS A CA 1
ATOM 802 C C . LYS A 1 100 ? 16.766 -0.001 -25.318 1.00 80.44 100 LYS A C 1
ATOM 804 O O . LYS A 1 100 ? 17.050 -0.680 -24.344 1.00 80.44 100 LYS A O 1
ATOM 809 N N . ALA A 1 101 ? 17.630 0.848 -25.881 1.00 84.31 101 ALA A N 1
ATOM 810 C CA . ALA A 1 101 ? 19.018 1.029 -25.435 1.00 84.31 101 ALA A CA 1
ATOM 811 C C . ALA A 1 101 ? 19.173 1.700 -24.050 1.00 84.31 101 ALA A C 1
ATOM 813 O O . ALA A 1 101 ? 20.247 1.646 -23.465 1.00 84.31 101 ALA A O 1
ATOM 814 N N . LYS A 1 102 ? 18.124 2.357 -23.536 1.00 83.38 102 LYS A N 1
ATOM 815 C CA . LYS A 1 102 ? 18.099 3.073 -22.245 1.00 83.38 102 LYS A CA 1
ATOM 816 C C . LYS A 1 102 ? 17.138 2.447 -21.229 1.00 83.38 102 LYS A C 1
ATOM 818 O O . LYS A 1 102 ? 16.966 2.997 -20.142 1.00 83.38 102 LYS A O 1
ATOM 823 N N . ARG A 1 103 ? 16.456 1.362 -21.599 1.00 85.62 103 ARG A N 1
ATOM 824 C CA . ARG A 1 103 ? 15.501 0.671 -20.732 1.00 85.62 103 ARG A CA 1
ATOM 825 C C . ARG A 1 103 ? 16.269 -0.152 -19.705 1.00 85.62 103 ARG A C 1
ATOM 827 O O . ARG A 1 103 ? 17.219 -0.847 -20.066 1.00 85.62 103 ARG A O 1
ATOM 834 N N . ARG A 1 104 ? 15.850 -0.099 -18.443 1.00 85.69 104 ARG A N 1
ATOM 835 C CA . ARG A 1 104 ? 16.404 -0.979 -17.416 1.00 85.69 104 ARG A CA 1
ATOM 836 C C . ARG A 1 104 ? 15.925 -2.410 -17.666 1.00 85.69 104 ARG A C 1
ATOM 838 O O . ARG A 1 104 ? 14.771 -2.642 -18.024 1.00 85.69 104 ARG A O 1
ATOM 845 N N . VAL A 1 105 ? 16.804 -3.380 -17.435 1.00 87.31 105 VAL A N 1
ATOM 846 C CA . VAL A 1 105 ? 16.397 -4.784 -17.309 1.00 87.31 105 VAL A CA 1
ATOM 847 C C . VAL A 1 105 ? 15.899 -4.996 -15.884 1.00 87.31 105 VAL A C 1
ATOM 849 O O . VAL A 1 105 ? 16.658 -4.816 -14.932 1.00 87.31 105 VAL A O 1
ATOM 852 N N . TRP A 1 106 ? 14.616 -5.319 -15.747 1.00 85.69 106 TRP A N 1
ATOM 853 C CA . TRP A 1 106 ? 13.983 -5.568 -14.457 1.00 85.69 106 TRP A CA 1
ATOM 854 C C . TRP A 1 106 ? 14.280 -6.989 -14.004 1.00 85.69 106 TRP A C 1
ATOM 856 O O . TRP A 1 106 ? 13.947 -7.949 -14.696 1.00 85.69 106 TRP A O 1
ATOM 866 N N . ASN A 1 107 ? 14.883 -7.113 -12.829 1.00 87.06 107 ASN A N 1
ATOM 867 C CA . ASN A 1 107 ? 15.070 -8.398 -12.176 1.00 87.06 107 ASN A CA 1
ATOM 868 C C . ASN A 1 107 ? 14.017 -8.581 -11.093 1.00 87.06 107 ASN A C 1
ATOM 870 O O . ASN A 1 107 ? 13.487 -7.614 -10.550 1.00 87.06 107 ASN A O 1
ATOM 874 N N . LEU A 1 108 ? 13.769 -9.835 -10.719 1.00 81.94 108 LEU A N 1
ATOM 875 C CA . LEU A 1 108 ? 12.818 -10.184 -9.670 1.00 81.94 108 LEU A CA 1
ATOM 876 C C . LEU A 1 108 ? 13.019 -9.326 -8.406 1.00 81.94 108 LEU A C 1
ATOM 878 O O . LEU A 1 108 ? 12.081 -8.689 -7.944 1.00 81.94 108 LEU A O 1
ATOM 882 N N . GLY A 1 109 ? 14.255 -9.216 -7.907 1.00 84.31 109 GLY A N 1
ATOM 883 C CA . GLY A 1 109 ? 14.572 -8.444 -6.700 1.00 84.31 109 GLY A CA 1
ATOM 884 C C . GLY A 1 109 ? 14.172 -6.963 -6.747 1.00 84.31 109 GLY A C 1
ATOM 885 O O . GLY A 1 109 ? 13.892 -6.389 -5.696 1.00 84.31 109 GLY A O 1
ATOM 886 N N . ASP A 1 110 ? 14.066 -6.361 -7.935 1.00 87.56 110 ASP A N 1
ATOM 887 C CA . ASP A 1 110 ? 13.673 -4.958 -8.097 1.00 87.56 110 ASP A CA 1
ATOM 888 C C . ASP A 1 110 ? 12.219 -4.719 -7.660 1.00 87.56 110 ASP A C 1
ATOM 890 O O . ASP A 1 110 ? 11.880 -3.652 -7.140 1.00 87.56 110 ASP A O 1
ATOM 894 N N . TYR A 1 111 ? 11.363 -5.737 -7.793 1.00 87.06 111 TYR A N 1
ATOM 895 C CA . TYR A 1 111 ? 9.948 -5.659 -7.434 1.00 87.06 111 TYR A CA 1
ATOM 896 C C . TYR A 1 111 ? 9.705 -5.644 -5.920 1.00 87.06 111 TYR A C 1
ATOM 898 O O . TYR A 1 111 ? 8.639 -5.204 -5.487 1.00 87.06 111 TYR A O 1
ATOM 906 N N . ASN A 1 112 ? 10.693 -6.031 -5.098 1.00 87.44 112 ASN A N 1
ATOM 907 C CA . ASN A 1 112 ? 10.593 -5.925 -3.636 1.00 87.44 112 ASN A CA 1
ATOM 908 C C . ASN A 1 112 ? 10.368 -4.477 -3.190 1.00 87.44 112 ASN A C 1
ATOM 910 O O . ASN A 1 112 ? 9.750 -4.246 -2.157 1.00 87.44 112 ASN A O 1
ATOM 914 N N . THR A 1 113 ? 10.836 -3.500 -3.972 1.00 88.69 113 THR A N 1
ATOM 915 C CA . THR A 1 113 ? 10.653 -2.070 -3.677 1.00 88.69 113 THR A CA 1
ATOM 916 C C . THR A 1 113 ? 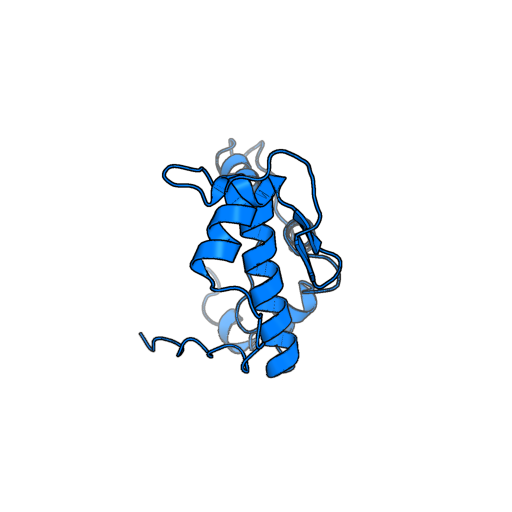9.186 -1.632 -3.708 1.00 88.69 113 THR A C 1
ATOM 918 O O . THR A 1 113 ? 8.832 -0.617 -3.111 1.00 88.69 113 THR A O 1
ATOM 921 N N . PHE A 1 114 ? 8.322 -2.406 -4.370 1.00 90.31 114 PHE A N 1
ATOM 922 C CA . PHE A 1 114 ? 6.887 -2.150 -4.457 1.00 90.31 114 PHE A CA 1
ATOM 923 C C . PHE A 1 114 ? 6.064 -3.010 -3.496 1.00 90.31 114 PHE A C 1
ATOM 925 O O . PHE A 1 114 ? 4.837 -2.910 -3.504 1.00 90.31 114 PHE A O 1
ATOM 932 N N . LEU A 1 115 ? 6.711 -3.852 -2.691 1.00 89.56 115 LEU A N 1
ATOM 933 C CA . LEU A 1 115 ? 6.074 -4.666 -1.665 1.00 89.56 115 LEU A CA 1
ATOM 934 C C . LEU A 1 115 ? 6.331 -4.072 -0.284 1.00 89.56 115 LEU A C 1
ATOM 936 O O . LEU A 1 115 ? 7.366 -3.463 -0.013 1.00 89.56 115 LEU A O 1
ATOM 940 N N . THR A 1 116 ? 5.380 -4.286 0.617 1.00 87.75 116 THR A N 1
ATOM 941 C CA . THR A 1 116 ? 5.523 -3.844 2.002 1.00 87.75 116 THR A CA 1
ATOM 942 C C . THR A 1 116 ? 6.363 -4.852 2.767 1.00 87.75 116 THR A C 1
ATOM 944 O O . THR A 1 116 ? 5.995 -6.024 2.892 1.00 87.75 116 THR A O 1
ATOM 947 N N . ARG A 1 117 ? 7.506 -4.387 3.279 1.00 84.56 117 ARG A N 1
ATOM 948 C CA . ARG A 1 117 ? 8.466 -5.217 4.010 1.00 84.56 117 ARG A CA 1
ATOM 949 C C . ARG A 1 117 ? 7.784 -5.924 5.184 1.00 84.56 117 ARG A C 1
ATOM 951 O O . ARG A 1 117 ? 7.066 -5.298 5.954 1.00 84.56 117 ARG A O 1
ATOM 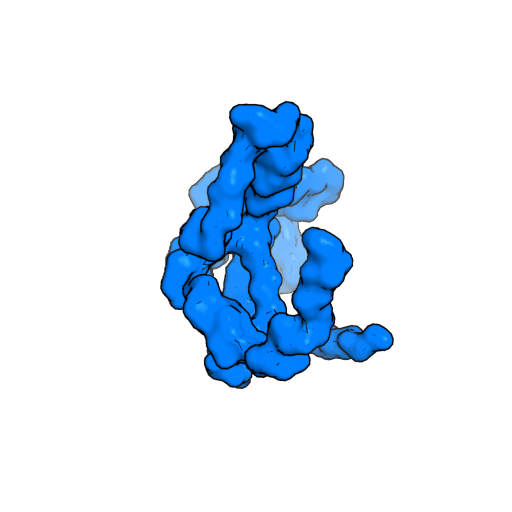958 N N . GLY A 1 118 ? 8.031 -7.226 5.315 1.00 82.94 118 GLY A N 1
ATOM 959 C CA . GLY A 1 118 ? 7.487 -8.054 6.397 1.00 82.94 118 GLY A CA 1
ATOM 960 C C . GLY A 1 118 ? 6.039 -8.512 6.196 1.00 82.94 118 GLY A C 1
ATOM 961 O O . GLY A 1 118 ? 5.586 -9.370 6.943 1.00 82.94 118 GLY A O 1
ATOM 962 N N . LEU A 1 119 ? 5.327 -7.998 5.185 1.00 86.69 119 LEU A N 1
ATOM 963 C CA . LEU A 1 119 ? 3.965 -8.433 4.867 1.00 86.69 119 LEU A CA 1
ATOM 964 C C . LEU A 1 119 ? 3.939 -9.511 3.775 1.00 86.69 119 LEU A C 1
ATOM 966 O O . LEU A 1 119 ? 3.267 -10.534 3.925 1.00 86.69 119 LEU A O 1
ATOM 970 N N . VAL A 1 120 ? 4.665 -9.258 2.683 1.00 85.62 120 VAL A N 1
ATOM 971 C CA . VAL A 1 120 ? 4.825 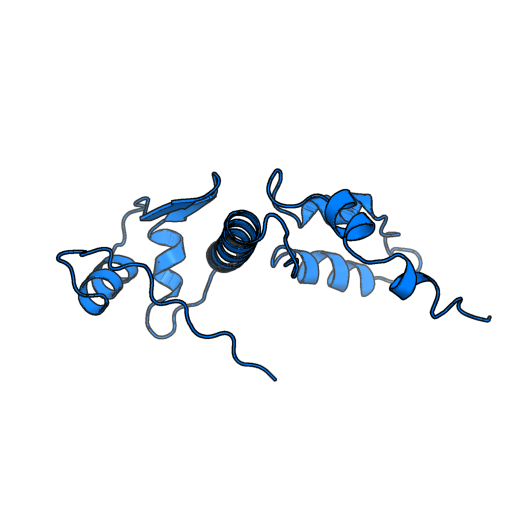-10.167 1.540 1.00 85.62 120 VAL A CA 1
ATOM 972 C C . VAL A 1 120 ? 6.271 -10.116 1.079 1.00 85.62 120 VAL A C 1
ATOM 974 O O . VAL A 1 120 ? 6.836 -9.032 0.926 1.00 85.62 120 VAL A O 1
ATOM 977 N N . SER A 1 121 ? 6.857 -11.275 0.810 1.00 79.62 121 SER A N 1
ATOM 978 C CA . SER A 1 121 ? 8.140 -11.395 0.118 1.00 79.62 121 SER A CA 1
ATOM 979 C C . SER A 1 121 ? 7.956 -11.982 -1.278 1.00 79.62 121 SER A C 1
ATOM 981 O O . SER A 1 121 ? 7.063 -12.792 -1.503 1.00 79.62 121 SER A O 1
ATOM 983 N N . LEU A 1 122 ? 8.833 -11.631 -2.222 1.00 79.94 122 LEU A N 1
ATOM 984 C CA . LEU A 1 122 ? 8.806 -12.237 -3.561 1.00 79.94 122 LEU A CA 1
ATOM 985 C C 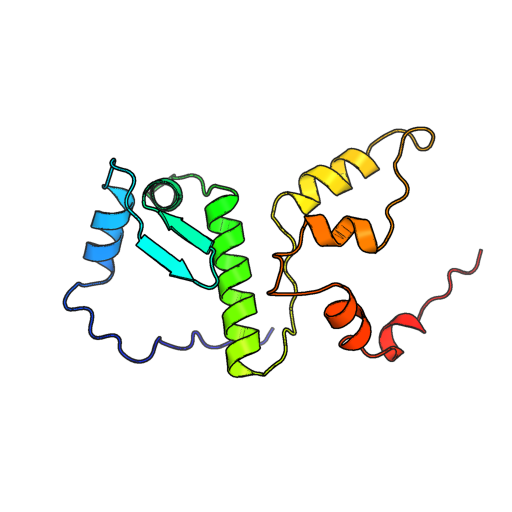. LEU A 1 122 ? 8.955 -13.759 -3.538 1.00 79.94 122 LEU A C 1
ATOM 987 O O . LEU A 1 122 ? 8.387 -14.427 -4.393 1.00 79.94 122 LEU A O 1
ATOM 991 N N . MET A 1 123 ? 9.682 -14.307 -2.560 1.00 75.81 123 MET A N 1
ATOM 992 C CA . MET A 1 123 ? 9.798 -15.756 -2.400 1.00 75.81 123 MET A CA 1
ATOM 993 C C . MET A 1 123 ? 8.424 -16.367 -2.126 1.00 75.81 123 MET A C 1
ATOM 995 O O . MET A 1 123 ? 8.024 -17.293 -2.816 1.00 75.81 123 MET A O 1
ATOM 999 N N . GLU A 1 124 ? 7.644 -15.796 -1.208 1.00 75.25 124 GLU A N 1
ATOM 1000 C CA . GLU A 1 124 ? 6.273 -16.260 -0.967 1.00 75.25 124 GLU A CA 1
ATOM 1001 C C . GLU A 1 124 ? 5.407 -16.161 -2.226 1.00 75.25 124 GLU A C 1
ATOM 1003 O O . GLU A 1 124 ? 4.615 -17.054 -2.480 1.00 75.25 124 GLU A O 1
ATOM 1008 N N . ILE A 1 125 ? 5.586 -15.140 -3.067 1.00 79.50 125 ILE A N 1
ATOM 1009 C CA . ILE A 1 125 ? 4.842 -15.037 -4.334 1.00 79.50 125 ILE A CA 1
ATOM 1010 C C . ILE A 1 125 ? 5.196 -16.190 -5.278 1.00 79.50 125 ILE A C 1
ATOM 1012 O O . ILE A 1 125 ? 4.308 -16.800 -5.869 1.00 79.50 125 ILE A O 1
ATOM 1016 N N . LEU A 1 126 ? 6.486 -16.491 -5.415 1.00 76.12 126 LEU A N 1
ATOM 1017 C CA . LEU A 1 126 ? 6.972 -17.500 -6.353 1.00 76.12 126 LEU A CA 1
ATOM 1018 C C . LEU A 1 126 ? 6.753 -18.936 -5.886 1.00 76.12 126 LEU A C 1
ATOM 1020 O O . LEU A 1 126 ? 6.575 -19.809 -6.724 1.00 76.12 126 LEU A O 1
ATOM 1024 N N . PHE A 1 127 ? 6.768 -19.185 -4.577 1.00 68.94 127 PHE A N 1
ATOM 1025 C CA . PHE A 1 127 ? 6.591 -20.525 -4.014 1.00 68.94 127 PHE A CA 1
ATOM 1026 C C . PHE A 1 127 ? 5.127 -20.864 -3.691 1.00 68.94 127 PHE A C 1
ATOM 1028 O O . PHE A 1 127 ? 4.816 -22.028 -3.458 1.00 68.94 127 PHE A O 1
ATOM 1035 N N . VAL A 1 128 ? 4.225 -19.874 -3.678 1.00 60.75 128 VAL A N 1
ATOM 1036 C CA . VAL A 1 128 ? 2.775 -20.079 -3.481 1.00 60.75 128 VAL A CA 1
ATOM 1037 C C . VAL A 1 128 ? 2.029 -20.238 -4.807 1.00 60.75 128 VAL A C 1
ATOM 1039 O O . VAL A 1 128 ? 0.963 -20.852 -4.839 1.00 60.75 128 VAL A O 1
ATOM 1042 N N . LEU A 1 129 ? 2.570 -19.714 -5.910 1.00 51.19 129 LEU A N 1
ATOM 1043 C CA . LEU A 1 129 ? 2.095 -20.065 -7.244 1.00 51.19 129 LEU A CA 1
ATOM 1044 C C . LEU A 1 129 ? 2.617 -21.474 -7.564 1.00 51.19 129 LEU A C 1
ATOM 1046 O O . LEU A 1 129 ? 3.833 -21.660 -7.576 1.00 51.19 129 LEU A O 1
ATOM 1050 N N . PRO A 1 130 ? 1.747 -22.472 -7.804 1.00 44.12 130 PRO A N 1
ATOM 1051 C CA . PRO A 1 130 ? 2.204 -23.770 -8.274 1.00 44.12 130 PRO A CA 1
ATOM 1052 C C . PRO A 1 130 ? 3.079 -23.566 -9.514 1.00 44.12 130 PRO A C 1
ATOM 1054 O O . PRO A 1 130 ? 2.704 -22.818 -10.426 1.00 44.12 130 PRO A O 1
ATOM 1057 N N . LEU A 1 131 ? 4.240 -24.226 -9.544 1.00 45.44 131 LEU A N 1
ATOM 1058 C CA . LEU A 1 131 ? 5.141 -24.297 -10.706 1.00 45.44 131 LEU A CA 1
ATOM 1059 C C . LEU A 1 131 ? 4.398 -24.695 -11.999 1.00 45.44 131 LEU A C 1
ATOM 1061 O O . LEU A 1 131 ? 4.841 -24.387 -13.100 1.00 45.44 131 LEU A O 1
ATOM 1065 N N . ASP A 1 132 ? 3.218 -25.283 -11.846 1.00 43.12 132 ASP A N 1
ATOM 1066 C CA . ASP A 1 132 ? 2.236 -25.687 -12.841 1.00 43.12 132 ASP A CA 1
ATOM 1067 C C . ASP A 1 132 ? 1.724 -24.529 -13.730 1.00 43.12 132 ASP A C 1
ATOM 1069 O O . ASP A 1 132 ? 1.183 -24.780 -14.804 1.00 43.12 132 ASP A O 1
ATOM 1073 N N . VAL A 1 133 ? 1.881 -23.261 -13.319 1.00 47.28 133 VAL A N 1
ATOM 1074 C CA . VAL A 1 133 ? 1.507 -22.081 -14.134 1.00 47.28 133 VAL A CA 1
ATOM 1075 C C . VAL A 1 133 ? 2.695 -21.524 -14.932 1.00 47.28 133 VAL A C 1
ATOM 1077 O O . VAL A 1 133 ? 2.500 -20.775 -15.886 1.00 47.28 133 VAL A O 1
ATOM 1080 N N . LEU A 1 134 ? 3.931 -21.897 -14.585 1.00 46.41 134 LEU A N 1
ATOM 1081 C CA . LEU A 1 134 ? 5.145 -21.405 -15.252 1.00 46.41 134 LEU A CA 1
ATOM 1082 C C . LEU A 1 134 ? 5.679 -22.351 -16.338 1.00 46.41 134 LEU A C 1
ATOM 1084 O O . LEU A 1 134 ? 6.577 -21.958 -17.078 1.00 46.41 134 LEU A O 1
ATOM 1088 N N . ASP A 1 135 ? 5.117 -23.556 -16.476 1.00 40.38 135 ASP A N 1
ATOM 1089 C CA . ASP A 1 135 ? 5.497 -24.514 -17.530 1.00 40.38 135 ASP A CA 1
ATOM 1090 C C . ASP A 1 135 ? 4.629 -24.403 -18.805 1.00 40.38 135 ASP A C 1
ATOM 1092 O O . ASP A 1 135 ? 4.825 -25.118 -19.788 1.00 40.38 135 ASP A O 1
ATOM 1096 N N . GLY A 1 136 ? 3.677 -23.466 -18.819 1.00 45.38 136 GLY A N 1
ATOM 1097 C CA . GLY A 1 136 ? 2.764 -23.205 -19.932 1.00 45.38 136 GLY A CA 1
ATOM 1098 C C . GLY A 1 136 ? 3.097 -21.927 -20.695 1.00 45.38 136 GLY A C 1
ATOM 1099 O O . GLY A 1 136 ? 2.281 -21.019 -20.696 1.00 45.38 136 GLY A O 1
ATOM 1100 N N . ASP A 1 137 ? 4.307 -21.841 -21.252 1.00 45.34 137 ASP A N 1
ATOM 1101 C CA . ASP A 1 137 ? 4.666 -21.102 -22.481 1.00 45.34 137 ASP A CA 1
ATOM 1102 C C . ASP A 1 137 ? 6.155 -20.736 -22.452 1.00 45.34 137 ASP A C 1
ATOM 1104 O O . ASP A 1 137 ? 6.570 -19.628 -22.104 1.00 45.34 137 ASP A O 1
ATOM 1108 N N . LYS A 1 138 ? 6.995 -21.676 -22.898 1.00 36.19 138 LYS A N 1
ATOM 1109 C CA . LYS A 1 138 ? 8.287 -21.295 -23.475 1.00 36.19 138 LYS A CA 1
ATOM 1110 C C . LYS A 1 138 ? 7.989 -20.474 -24.734 1.00 36.19 138 LYS A C 1
ATOM 1112 O O . LYS A 1 138 ? 7.333 -21.014 -25.630 1.00 36.19 138 LYS A O 1
ATOM 1117 N N . PRO A 1 139 ? 8.478 -19.230 -24.875 1.00 36.38 139 PRO A N 1
ATOM 1118 C CA . PRO A 1 139 ? 8.413 -18.559 -26.159 1.00 36.38 139 PRO A CA 1
ATOM 1119 C C . PRO A 1 139 ? 9.273 -19.358 -27.142 1.00 36.38 139 PRO A C 1
ATOM 1121 O O . PRO A 1 139 ? 10.496 -19.417 -27.026 1.00 36.38 139 PRO A O 1
ATOM 1124 N N . LYS A 1 140 ? 8.627 -20.012 -28.108 1.00 38.03 140 LYS A N 1
ATOM 1125 C CA . LYS A 1 140 ? 9.287 -20.332 -29.371 1.00 38.03 140 LYS A CA 1
ATOM 1126 C C . LYS A 1 140 ? 9.484 -18.996 -30.075 1.00 38.03 140 LYS A C 1
ATOM 1128 O O . LYS A 1 140 ? 8.475 -18.404 -30.429 1.00 38.03 140 LYS A O 1
ATOM 1133 N N . PHE A 1 141 ? 10.724 -18.520 -30.163 1.00 39.66 141 PHE A N 1
ATOM 1134 C CA . PHE A 1 141 ? 11.404 -17.939 -31.334 1.00 39.66 141 PHE A CA 1
ATOM 1135 C C . PHE A 1 141 ? 12.804 -17.487 -30.913 1.00 39.66 141 PHE A C 1
ATOM 1137 O O . PHE A 1 141 ? 12.907 -16.677 -29.965 1.00 39.66 141 PHE A O 1
#

Secondary structure (DSSP, 8-state):
--PPP---------SS-HHHHHHHHHH--S--EEEEETTEEEEHHHHGGGSTT----HHHHHHHHHHHHHHHHHHHSS-SS----THHHHHHHHHHTS-GGG-----GGGGGGGSPTTT--HHHHHHHS-GGGTSS-----

Foldseek 3Di:
DDDDPPPDPPPPPPVADPVRVLCCLQVDPDWDFPDADPNQTDTSVQSVQVPDVRNHDLSNVVVVQLVVLQVCCVVPVARPDHDFRPCCCVVQVVLVPDDPVRRDDDDLVNSVVRHDPPRDDSVSVVVVPPCVVVVPDDDDD

Radius of gyration: 19.36 Å; chains: 1; bounding box: 41×46×52 Å

Sequence (141 aa):
MKIIPVIEPENCSLDVGFTQLYQILVSENDRKVVVDINHQILSTIECCGFRHRGKLCNMAILFACNTFMYRQRKLNDLIKRVVFSPLHTIVVIEDSRKAKAKRRVWNLGDYNTFLTRGLVSLMEILFVLPLDVLDGDKPKF